Protein AF-A0A937PW93-F1 (afdb_monomer_lite)

Secondary structure (DSSP, 8-state):
--HHHHHHHHHHHHHHHHHHTT---EEEEE--SGGGEEE-TTT-SEEE---EEEEE-STTTHHHHHHHHHHHHHHHHHHHHT----TT-

Radius of gyration: 15.76 Å; chains: 1; bounding box: 35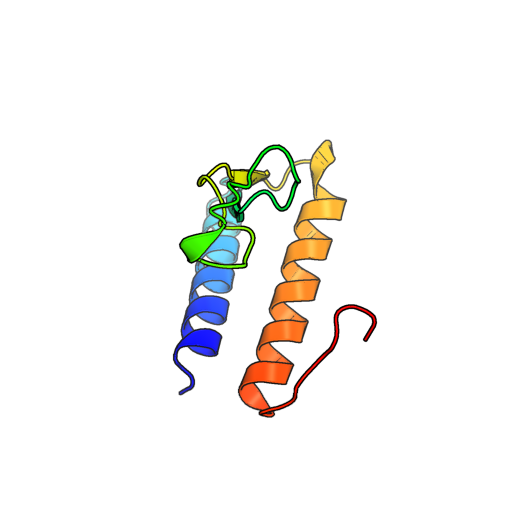×31×40 Å

Structure (mmCIF, N/CA/C/O backbone):
data_AF-A0A937PW93-F1
#
_entry.id   AF-A0A937PW93-F1
#
loop_
_atom_site.group_PDB
_atom_site.id
_atom_site.type_symbol
_atom_site.label_atom_id
_atom_site.label_alt_id
_atom_site.label_comp_id
_atom_site.label_asym_id
_atom_site.label_entity_id
_atom_site.label_seq_id
_atom_site.pdbx_PDB_ins_code
_atom_site.Cartn_x
_atom_site.Cartn_y
_atom_site.Cartn_z
_atom_site.occupancy
_atom_site.B_iso_or_equiv
_atom_site.auth_seq_id
_atom_site.auth_comp_id
_atom_site.auth_asym_id
_atom_site.auth_atom_id
_atom_site.pdbx_PDB_model_num
ATOM 1 N N . MET A 1 1 ? -9.719 -17.988 -7.810 1.00 57.03 1 MET A N 1
ATOM 2 C CA . MET A 1 1 ? -9.747 -16.582 -7.334 1.00 57.03 1 MET A CA 1
ATOM 3 C C . MET A 1 1 ? -8.492 -15.867 -7.804 1.00 57.03 1 MET A C 1
ATOM 5 O O . MET A 1 1 ? -7.410 -16.424 -7.654 1.00 57.03 1 MET A O 1
ATOM 9 N N . ASN A 1 2 ? -8.620 -14.651 -8.344 1.00 80.38 2 ASN A N 1
ATOM 10 C CA . ASN A 1 2 ? -7.470 -13.841 -8.742 1.00 80.38 2 ASN A CA 1
ATOM 11 C C . ASN A 1 2 ? -6.550 -13.584 -7.526 1.00 80.38 2 ASN A C 1
ATOM 13 O O . ASN A 1 2 ? -6.989 -13.073 -6.490 1.00 80.38 2 ASN A O 1
ATOM 17 N N . LYS A 1 3 ? -5.267 -13.956 -7.643 1.00 87.88 3 LYS A N 1
ATOM 18 C CA . LYS A 1 3 ? -4.262 -13.864 -6.567 1.00 87.88 3 LYS A CA 1
ATOM 19 C C . LYS A 1 3 ? -4.100 -12.431 -6.046 1.00 87.88 3 LYS A C 1
ATOM 21 O O . LYS A 1 3 ? -3.790 -12.234 -4.872 1.00 87.88 3 LYS A O 1
ATOM 26 N N . VAL A 1 4 ? -4.323 -11.429 -6.898 1.00 90.31 4 VAL A N 1
ATOM 27 C CA . VAL A 1 4 ? -4.253 -10.008 -6.530 1.00 90.31 4 VAL A CA 1
ATOM 28 C C . VAL A 1 4 ? -5.470 -9.597 -5.701 1.00 90.31 4 VAL A C 1
ATOM 30 O O . VAL A 1 4 ? -5.299 -9.027 -4.623 1.00 90.31 4 VAL A O 1
ATOM 33 N N . ALA A 1 5 ? -6.683 -9.957 -6.130 1.00 92.00 5 ALA A N 1
ATOM 34 C CA . ALA A 1 5 ? -7.911 -9.686 -5.378 1.00 92.00 5 ALA A CA 1
ATOM 35 C C . ALA A 1 5 ? -7.885 -10.333 -3.980 1.00 92.00 5 ALA A C 1
ATOM 37 O O . ALA A 1 5 ? -8.309 -9.718 -2.998 1.00 92.00 5 ALA A O 1
ATOM 38 N N . GLY A 1 6 ? -7.308 -11.537 -3.865 1.00 94.12 6 GLY A N 1
ATOM 39 C CA . GLY A 1 6 ? -7.060 -12.198 -2.580 1.00 94.12 6 GLY A CA 1
ATOM 40 C C . GLY A 1 6 ? -6.196 -11.358 -1.631 1.00 94.12 6 GLY A C 1
ATOM 41 O O . GLY A 1 6 ? -6.591 -11.115 -0.493 1.00 94.12 6 GLY A O 1
ATOM 42 N N . LYS A 1 7 ? -5.069 -10.818 -2.118 1.00 94.19 7 LYS A N 1
ATOM 43 C CA . LYS A 1 7 ? -4.183 -9.942 -1.324 1.00 94.19 7 LYS A CA 1
ATOM 44 C C . LYS A 1 7 ? -4.854 -8.635 -0.902 1.00 94.19 7 LYS A C 1
ATOM 46 O O . LYS A 1 7 ? -4.584 -8.125 0.189 1.00 94.19 7 LYS A O 1
ATOM 51 N N . ILE A 1 8 ? -5.727 -8.080 -1.748 1.00 94.19 8 ILE A N 1
ATOM 52 C CA . ILE A 1 8 ? -6.502 -6.880 -1.404 1.00 94.19 8 ILE A CA 1
ATOM 53 C C . ILE A 1 8 ? -7.456 -7.192 -0.244 1.00 94.19 8 ILE A C 1
ATOM 55 O O . ILE A 1 8 ? -7.466 -6.454 0.744 1.00 94.19 8 ILE A O 1
ATOM 59 N N . LYS A 1 9 ? -8.198 -8.308 -0.321 1.00 95.06 9 LYS A N 1
ATOM 60 C CA . LYS A 1 9 ? -9.096 -8.766 0.754 1.00 95.06 9 LYS A CA 1
ATOM 61 C C . LYS A 1 9 ? -8.335 -9.023 2.055 1.00 95.06 9 LYS A C 1
ATOM 63 O O . LYS A 1 9 ? -8.752 -8.540 3.101 1.00 95.06 9 LYS A O 1
ATOM 68 N N . GLU A 1 10 ? -7.195 -9.705 1.994 1.00 95.69 10 GLU A N 1
ATOM 69 C CA . GLU A 1 10 ? -6.346 -9.968 3.163 1.00 95.69 10 GLU A CA 1
ATOM 70 C C . GLU A 1 10 ? -5.865 -8.671 3.830 1.00 95.69 10 GLU A C 1
ATOM 72 O O . GLU A 1 10 ? -5.964 -8.509 5.049 1.00 95.69 10 GLU A O 1
ATOM 77 N N . THR A 1 11 ? -5.414 -7.702 3.029 1.00 95.12 11 THR A N 1
ATOM 78 C CA . THR A 1 11 ? -4.993 -6.390 3.539 1.00 95.12 11 THR A CA 1
ATOM 79 C C . THR A 1 11 ? -6.159 -5.661 4.215 1.00 95.12 11 THR A C 1
ATOM 81 O O . THR A 1 11 ? -5.987 -5.105 5.301 1.00 95.12 11 THR A O 1
ATOM 84 N N . ALA A 1 12 ? -7.354 -5.694 3.616 1.00 95.31 12 ALA A N 1
ATOM 85 C CA . ALA A 1 12 ? -8.556 -5.094 4.194 1.00 95.31 12 ALA A CA 1
ATOM 86 C C . ALA A 1 12 ? -8.952 -5.764 5.522 1.00 95.31 12 ALA A C 1
ATOM 88 O O . ALA A 1 12 ? -9.223 -5.070 6.506 1.00 95.31 12 ALA A O 1
ATOM 89 N N . SER A 1 13 ? -8.905 -7.098 5.583 1.00 96.38 13 SER A N 1
ATOM 90 C CA . SER A 1 13 ? -9.133 -7.864 6.811 1.00 96.38 13 SER A CA 1
ATOM 91 C C . SER A 1 13 ? -8.127 -7.488 7.898 1.00 96.38 13 SER A C 1
ATOM 93 O O . SER A 1 13 ? -8.530 -7.193 9.019 1.00 96.38 13 SER A O 1
ATOM 95 N N . SER A 1 14 ? -6.836 -7.385 7.565 1.00 96.25 14 SER A N 1
ATOM 96 C CA . SER A 1 14 ? -5.790 -6.956 8.506 1.00 96.25 14 SER A CA 1
ATOM 97 C C . SER A 1 14 ? -6.060 -5.560 9.079 1.00 96.25 14 SER A C 1
ATOM 99 O O . SER A 1 14 ? -5.942 -5.346 10.289 1.00 96.25 14 SER A O 1
ATOM 101 N N . VAL A 1 15 ? -6.478 -4.606 8.237 1.00 96.06 15 VAL A N 1
ATOM 102 C CA . VAL A 1 15 ? -6.866 -3.257 8.680 1.00 96.06 15 VAL A CA 1
ATOM 103 C C . VAL A 1 15 ? -8.058 -3.320 9.635 1.00 96.06 15 VAL A C 1
ATOM 105 O O . VAL A 1 15 ? -7.989 -2.742 10.720 1.00 96.06 15 VAL A O 1
ATOM 108 N N . ARG A 1 16 ? -9.118 -4.058 9.277 1.00 96.12 16 ARG A N 1
ATOM 109 C CA . ARG A 1 16 ? -10.311 -4.227 10.120 1.00 96.12 16 ARG A CA 1
ATOM 110 C C . ARG A 1 16 ? -9.961 -4.840 11.475 1.00 96.12 16 ARG A C 1
ATOM 112 O O . ARG A 1 16 ? -10.363 -4.300 12.503 1.00 96.12 16 ARG A O 1
ATOM 119 N N . THR A 1 17 ? -9.173 -5.913 11.491 1.00 97.62 17 THR A N 1
ATOM 120 C CA . THR A 1 17 ? -8.740 -6.577 12.726 1.00 97.62 17 THR A CA 1
ATOM 121 C C . THR A 1 17 ? -7.925 -5.637 13.613 1.00 97.62 17 THR A C 1
ATOM 123 O O . THR A 1 17 ? -8.146 -5.598 14.822 1.00 97.62 17 THR A O 1
ATOM 126 N N . LYS A 1 18 ? -7.017 -4.832 13.043 1.00 96.94 18 LYS A N 1
ATOM 127 C CA . LYS A 1 18 ? -6.251 -3.838 13.816 1.00 96.94 18 LYS A CA 1
ATOM 128 C C . LYS A 1 18 ? -7.154 -2.791 14.467 1.00 96.94 18 LYS A C 1
ATOM 130 O O . LYS A 1 18 ? -6.958 -2.492 15.645 1.00 96.94 18 LYS A O 1
ATOM 135 N N . ILE A 1 19 ? -8.156 -2.299 13.737 1.00 95.38 19 ILE A N 1
ATOM 136 C CA . ILE A 1 19 ? -9.145 -1.343 14.257 1.00 95.38 19 ILE A CA 1
ATOM 137 C C . ILE A 1 19 ? -9.962 -1.970 15.390 1.00 95.38 19 ILE A C 1
ATOM 139 O O . ILE A 1 19 ? -10.093 -1.364 16.449 1.00 95.38 19 ILE A O 1
ATOM 143 N N . GLN A 1 20 ? -10.460 -3.198 15.207 1.00 97.31 20 GLN A N 1
ATOM 144 C CA . GLN A 1 20 ? -11.220 -3.919 16.238 1.00 97.31 20 GLN A CA 1
ATOM 145 C C . GLN A 1 20 ? -10.400 -4.132 17.516 1.00 97.31 20 GLN A C 1
ATOM 147 O O . GLN A 1 20 ? -10.924 -4.010 18.618 1.00 97.31 20 GLN A O 1
ATOM 152 N N . ARG A 1 21 ? -9.090 -4.364 17.375 1.00 97.31 21 ARG A N 1
ATOM 153 C CA . ARG A 1 21 ? -8.137 -4.457 18.492 1.00 97.31 21 ARG A CA 1
ATOM 154 C C . ARG A 1 21 ? -7.737 -3.098 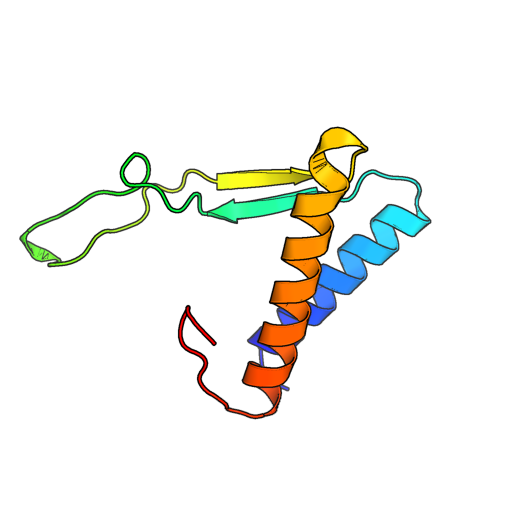19.083 1.00 97.31 21 ARG A C 1
ATOM 156 O O . ARG A 1 21 ? -6.826 -3.048 19.900 1.00 97.31 21 ARG A O 1
ATOM 163 N N . ARG A 1 22 ? -8.361 -1.992 18.656 1.00 95.19 22 ARG A N 1
ATOM 164 C CA . ARG A 1 22 ? -8.032 -0.605 19.052 1.00 95.19 22 ARG A CA 1
ATOM 165 C C . ARG A 1 22 ? -6.567 -0.220 18.802 1.00 95.19 22 ARG A C 1
ATOM 167 O O . ARG A 1 22 ? -6.030 0.690 19.427 1.00 95.19 22 ARG A O 1
ATOM 174 N N . THR A 1 23 ? -5.923 -0.886 17.846 1.00 96.00 23 THR A N 1
ATOM 175 C CA . THR A 1 23 ? -4.565 -0.562 17.395 1.00 96.00 23 THR A CA 1
ATOM 176 C C . THR A 1 23 ? -4.621 0.296 16.141 1.00 96.00 23 THR A C 1
ATOM 178 O O . THR A 1 23 ? -5.544 0.186 15.335 1.00 96.00 23 THR A O 1
ATOM 181 N N . LYS A 1 24 ? -3.616 1.152 15.946 1.00 93.81 24 LYS A N 1
ATOM 182 C CA . LYS A 1 24 ? -3.556 2.034 14.776 1.00 93.81 24 LYS A CA 1
ATOM 183 C C . LYS A 1 24 ? -3.187 1.208 13.534 1.00 93.81 24 LYS A C 1
ATOM 185 O O . LYS A 1 24 ? -2.065 0.695 13.473 1.00 93.81 24 LYS A O 1
ATOM 190 N N . PRO A 1 25 ? -4.081 1.046 12.539 1.00 96.50 25 PRO A N 1
ATOM 191 C CA . PRO A 1 25 ? -3.725 0.372 11.302 1.00 96.50 25 PRO A CA 1
ATOM 192 C C . PRO A 1 25 ? -2.729 1.216 10.505 1.00 96.50 25 PRO A C 1
ATOM 194 O O . PRO A 1 25 ? -2.817 2.445 10.451 1.00 96.50 25 PRO A O 1
ATOM 197 N N . THR A 1 26 ? -1.800 0.522 9.854 1.00 95.50 26 THR A N 1
ATOM 198 C CA . THR A 1 26 ? -0.683 1.116 9.122 1.00 95.50 26 THR A CA 1
ATOM 199 C C . THR A 1 26 ? -0.479 0.362 7.818 1.00 95.50 26 THR A C 1
ATOM 201 O O . THR A 1 26 ? -0.442 -0.869 7.820 1.00 95.50 26 THR A O 1
ATOM 204 N N . LEU A 1 27 ? -0.320 1.104 6.725 1.00 94.25 27 LEU A N 1
ATOM 205 C CA . LEU A 1 27 ? -0.064 0.594 5.382 1.00 94.25 27 LEU A CA 1
ATOM 206 C C . LEU A 1 27 ? 1.218 1.223 4.825 1.00 94.25 27 LEU A C 1
ATOM 208 O O . LEU A 1 27 ? 1.507 2.388 5.095 1.00 94.25 27 LEU A O 1
ATOM 212 N N . SER A 1 28 ? 1.993 0.471 4.044 1.00 93.38 28 SER A N 1
ATOM 213 C CA . SER A 1 28 ? 3.262 0.936 3.470 1.00 93.38 28 SER A CA 1
ATOM 214 C C . SER A 1 28 ? 3.265 0.751 1.958 1.00 93.38 28 SER A C 1
ATOM 216 O O . SER A 1 28 ? 3.006 -0.343 1.462 1.00 93.38 28 SER A O 1
ATOM 218 N N . PHE A 1 29 ? 3.577 1.821 1.229 1.00 90.38 29 PHE A N 1
ATOM 219 C CA . PHE A 1 29 ? 3.543 1.853 -0.234 1.00 90.38 29 PHE A CA 1
ATOM 220 C C . PHE A 1 29 ? 4.870 2.354 -0.792 1.00 90.38 29 PHE A C 1
ATOM 222 O O . PHE A 1 29 ? 5.507 3.188 -0.150 1.00 90.38 29 PHE A O 1
ATOM 229 N N . PRO A 1 30 ? 5.303 1.918 -1.985 1.00 92.44 30 PRO A N 1
ATOM 230 C CA . PRO A 1 30 ? 6.483 2.492 -2.620 1.00 92.44 30 PRO A CA 1
ATOM 231 C C . PRO A 1 30 ? 6.297 3.999 -2.838 1.00 92.44 30 PRO A C 1
ATOM 233 O O . PRO A 1 30 ? 5.276 4.445 -3.366 1.00 92.44 30 PRO A O 1
ATOM 236 N N . LEU A 1 31 ? 7.291 4.793 -2.441 1.00 93.94 31 LEU A N 1
ATOM 237 C CA . LEU A 1 31 ? 7.287 6.229 -2.698 1.00 93.94 31 LEU A CA 1
ATOM 238 C C . LEU A 1 31 ? 7.534 6.462 -4.193 1.00 93.94 31 LEU A C 1
ATOM 240 O O . LEU A 1 31 ? 8.626 6.193 -4.688 1.00 93.94 31 LEU A O 1
ATOM 244 N N . ARG A 1 32 ? 6.536 6.965 -4.920 1.00 90.69 32 ARG A N 1
ATOM 245 C CA . ARG A 1 32 ? 6.665 7.275 -6.351 1.00 90.69 32 ARG A CA 1
ATOM 246 C C . ARG A 1 32 ? 7.149 8.712 -6.545 1.00 90.69 32 ARG A C 1
ATOM 248 O O . ARG A 1 32 ? 6.351 9.612 -6.769 1.00 90.69 32 ARG A O 1
ATOM 255 N N . SER A 1 33 ? 8.457 8.917 -6.419 1.00 94.12 33 SER A N 1
ATOM 256 C CA . SER A 1 33 ? 9.126 10.202 -6.653 1.00 94.12 33 SER A CA 1
ATOM 257 C C . SER A 1 33 ? 10.422 10.008 -7.441 1.00 94.12 33 SER A C 1
ATOM 259 O O . SER A 1 33 ? 11.049 8.950 -7.348 1.00 94.12 33 SER A O 1
ATOM 261 N N . LEU A 1 34 ? 10.873 11.047 -8.156 1.00 94.00 34 LEU A N 1
ATOM 262 C CA . LEU A 1 34 ? 12.167 11.026 -8.859 1.00 94.00 34 LEU A CA 1
ATOM 263 C C . LEU A 1 34 ? 13.349 10.795 -7.893 1.00 94.00 34 LEU A C 1
ATOM 265 O O . LEU A 1 34 ? 14.327 10.126 -8.218 1.00 94.00 34 LEU A O 1
ATOM 269 N N . SER A 1 35 ? 13.215 11.242 -6.642 1.00 94.62 35 SER A N 1
ATOM 270 C CA . SER A 1 35 ? 14.185 10.987 -5.568 1.00 94.62 35 SER A CA 1
ATOM 271 C C . SER A 1 35 ? 14.235 9.527 -5.076 1.00 94.62 35 SER A C 1
ATOM 273 O O . SER A 1 35 ? 15.107 9.176 -4.270 1.00 94.62 35 SER A O 1
ATOM 275 N N . ASN A 1 36 ? 13.320 8.665 -5.538 1.00 96.06 36 ASN A N 1
ATOM 276 C CA . ASN A 1 36 ? 13.257 7.235 -5.230 1.00 96.06 36 ASN A CA 1
ATOM 277 C C . ASN A 1 36 ? 13.363 6.344 -6.478 1.00 96.06 36 ASN A C 1
ATOM 279 O O . ASN A 1 36 ? 12.923 5.198 -6.456 1.00 96.06 36 ASN A O 1
ATOM 283 N N . VAL A 1 37 ? 13.954 6.834 -7.565 1.00 96.44 37 VAL A N 1
ATOM 284 C CA . VAL A 1 37 ? 14.225 6.007 -8.747 1.00 96.44 37 VAL A CA 1
ATOM 285 C C . VAL A 1 37 ? 15.701 6.020 -9.120 1.00 96.44 37 VAL A C 1
ATOM 287 O O . VAL A 1 37 ? 16.445 6.948 -8.789 1.00 96.44 37 VAL A O 1
ATOM 290 N N . LYS A 1 38 ? 16.143 4.944 -9.767 1.00 94.75 38 LYS A N 1
ATOM 291 C CA . LYS A 1 38 ? 17.438 4.803 -10.426 1.00 94.75 38 LYS A CA 1
ATOM 292 C C . LYS A 1 38 ? 17.176 4.573 -11.909 1.00 94.75 38 LYS A C 1
ATOM 294 O O . LYS A 1 38 ? 16.422 3.673 -12.266 1.00 94.75 38 LYS A O 1
ATOM 299 N N . TYR A 1 39 ? 17.829 5.359 -12.753 1.00 94.62 39 TYR A N 1
ATOM 300 C CA . TYR A 1 39 ? 17.880 5.099 -14.183 1.00 94.62 39 TYR A CA 1
ATOM 301 C C . TYR A 1 39 ? 19.154 4.319 -14.510 1.00 94.62 39 TYR A C 1
ATOM 303 O O . TYR A 1 39 ? 20.230 4.633 -13.998 1.00 94.62 39 TYR A O 1
ATOM 311 N N . ARG A 1 40 ? 19.032 3.281 -15.339 1.00 94.31 40 ARG A N 1
ATOM 312 C CA . ARG A 1 40 ? 20.176 2.592 -15.946 1.00 94.31 40 ARG A CA 1
ATOM 313 C C . ARG A 1 40 ? 19.959 2.619 -17.458 1.00 94.31 40 ARG A C 1
ATOM 315 O O . ARG A 1 40 ? 19.000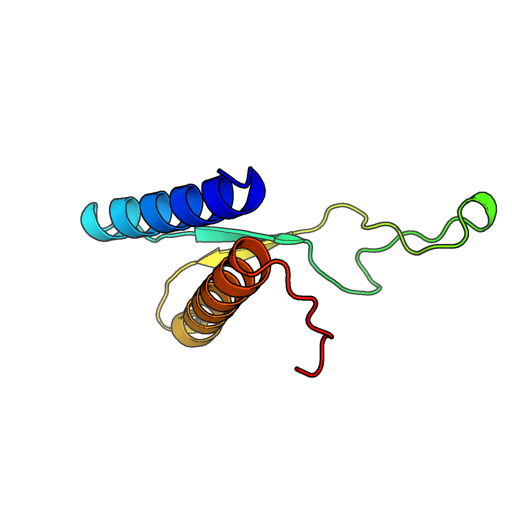 1.982 -17.890 1.00 94.31 40 ARG A O 1
ATOM 322 N N . PRO A 1 41 ? 20.828 3.268 -18.255 1.00 94.38 41 PRO A N 1
ATOM 323 C CA . PRO A 1 41 ? 20.641 3.362 -19.705 1.00 94.38 41 PRO A CA 1
ATOM 324 C C . PRO A 1 41 ? 20.415 2.002 -20.372 1.00 94.38 41 PRO A C 1
ATOM 326 O O . PRO A 1 41 ? 19.487 1.850 -21.152 1.00 94.38 41 PRO A O 1
ATOM 329 N N . LYS A 1 42 ? 21.162 0.970 -19.951 1.00 95.31 42 LYS A N 1
ATOM 330 C CA . LYS A 1 42 ? 20.999 -0.411 -20.440 1.00 95.31 42 LYS A CA 1
ATOM 331 C C . LYS A 1 42 ? 19.608 -1.018 -20.193 1.00 95.31 42 LYS A C 1
ATOM 333 O O . LYS A 1 42 ? 19.222 -1.924 -20.913 1.00 95.31 42 LYS A O 1
ATOM 338 N N . LYS A 1 43 ? 18.885 -0.578 -19.153 1.00 92.12 43 LYS A N 1
ATOM 339 C CA . LYS A 1 43 ? 17.527 -1.063 -18.844 1.00 92.12 43 LYS A CA 1
ATOM 340 C C . LYS A 1 43 ? 16.439 -0.251 -19.556 1.00 92.12 43 LYS A C 1
ATOM 342 O O . LYS A 1 43 ? 15.360 -0.779 -19.767 1.00 92.12 43 LYS A O 1
ATOM 347 N N . GLY A 1 44 ? 16.686 1.026 -19.858 1.00 93.38 44 GLY A N 1
ATOM 348 C CA . GLY A 1 44 ? 15.728 1.894 -20.553 1.00 93.38 44 GLY A CA 1
ATOM 349 C C . GLY A 1 44 ? 14.524 2.382 -19.729 1.00 93.38 44 GLY A C 1
ATOM 350 O O . GLY A 1 44 ? 13.665 3.060 -20.277 1.00 93.38 44 GLY A O 1
ATOM 351 N N . PHE A 1 45 ? 14.440 2.101 -18.420 1.00 92.25 45 PHE A N 1
ATOM 352 C CA . PHE A 1 45 ? 13.339 2.577 -17.565 1.00 92.25 45 PHE A CA 1
ATOM 353 C C . PHE A 1 45 ? 13.783 2.986 -16.151 1.00 92.25 45 PHE A C 1
ATOM 355 O O . PHE A 1 45 ? 14.886 2.669 -15.692 1.00 92.25 45 PHE A O 1
ATOM 362 N N . LEU A 1 46 ? 12.905 3.719 -15.454 1.00 94.44 46 LEU A N 1
ATOM 363 C CA . LEU A 1 46 ? 13.088 4.144 -14.064 1.00 94.44 46 LEU A CA 1
ATOM 364 C C . LEU A 1 46 ? 12.722 3.013 -13.094 1.00 94.44 46 LEU A C 1
ATOM 366 O O . LEU A 1 46 ? 11.563 2.619 -12.987 1.00 94.44 46 LEU A O 1
ATOM 370 N N . GLU A 1 47 ? 13.706 2.525 -12.344 1.00 94.38 47 GLU A N 1
ATOM 371 C CA . GLU A 1 47 ? 13.534 1.475 -11.337 1.00 94.38 47 GLU A CA 1
ATOM 372 C C . GLU A 1 47 ? 13.435 2.084 -9.934 1.00 94.38 47 GLU A C 1
ATOM 374 O O . GLU A 1 47 ? 14.245 2.937 -9.566 1.00 94.38 47 GLU A O 1
ATOM 379 N N . LEU A 1 48 ? 12.466 1.654 -9.121 1.00 95.00 48 LEU A N 1
ATOM 380 C CA . LEU A 1 48 ? 12.318 2.148 -7.748 1.00 95.00 48 LEU A CA 1
ATOM 381 C C . LEU A 1 48 ? 13.498 1.707 -6.862 1.00 95.00 48 LEU A C 1
ATOM 383 O O . LEU A 1 48 ? 13.845 0.533 -6.813 1.00 95.00 48 LEU A O 1
ATOM 387 N N . LYS A 1 49 ? 14.065 2.643 -6.090 1.00 92.81 49 LYS A N 1
ATOM 388 C CA . LYS A 1 49 ? 15.184 2.416 -5.149 1.00 92.81 49 LYS A CA 1
ATOM 389 C C . LYS A 1 49 ? 14.763 1.771 -3.819 1.00 92.81 49 LYS A C 1
ATOM 391 O O . LYS A 1 49 ? 15.618 1.474 -2.995 1.00 92.81 49 LYS A O 1
ATOM 396 N N . GLY A 1 50 ? 13.462 1.584 -3.589 1.00 93.81 50 GLY A N 1
ATOM 397 C CA . GLY A 1 50 ? 12.929 0.876 -2.419 1.00 93.81 50 GLY A CA 1
ATOM 398 C C . GLY A 1 50 ? 12.411 1.751 -1.273 1.00 93.81 50 GLY A C 1
ATOM 399 O O . GLY A 1 50 ? 11.834 1.201 -0.336 1.00 93.81 50 GLY A O 1
ATOM 400 N N . LYS A 1 51 ? 12.517 3.092 -1.333 1.00 95.44 51 LYS A N 1
ATOM 401 C CA . LYS A 1 51 ? 11.892 3.950 -0.306 1.00 95.44 51 LYS A CA 1
ATOM 402 C C . LYS A 1 51 ? 10.379 3.741 -0.308 1.00 95.44 51 LYS A C 1
ATOM 404 O O . LYS A 1 51 ? 9.747 3.666 -1.367 1.00 95.44 51 LYS A O 1
ATOM 409 N N . LYS A 1 52 ? 9.795 3.690 0.886 1.00 95.81 52 LYS A N 1
ATOM 410 C CA . LYS A 1 52 ? 8.356 3.528 1.088 1.00 95.81 52 LYS A CA 1
ATOM 411 C C . LYS A 1 52 ? 7.789 4.713 1.861 1.00 95.81 52 LYS A C 1
ATOM 413 O O . LYS A 1 52 ? 8.475 5.332 2.667 1.00 95.81 52 LYS A O 1
ATOM 418 N N . LYS A 1 53 ? 6.524 5.027 1.606 1.00 93.56 53 LYS A N 1
ATOM 419 C CA . LYS A 1 53 ? 5.719 5.962 2.383 1.00 93.56 53 LYS A CA 1
ATOM 420 C C . LYS A 1 53 ? 4.741 5.155 3.226 1.00 93.56 53 LYS A C 1
ATOM 422 O O . LYS A 1 53 ? 3.960 4.364 2.697 1.00 93.56 53 LYS A O 1
ATOM 427 N N . THR A 1 54 ? 4.783 5.386 4.528 1.00 94.62 54 THR A N 1
ATOM 428 C CA . THR A 1 54 ? 3.880 4.758 5.488 1.00 94.62 54 THR A CA 1
ATOM 429 C C . THR A 1 54 ? 2.681 5.668 5.743 1.00 94.62 54 THR A C 1
ATOM 431 O O . THR A 1 54 ? 2.841 6.878 5.899 1.00 94.62 54 THR A O 1
ATOM 434 N N . ARG A 1 55 ? 1.478 5.091 5.754 1.00 94.19 55 ARG A N 1
ATOM 435 C CA . ARG A 1 55 ? 0.214 5.755 6.083 1.00 94.19 55 ARG A CA 1
ATOM 436 C C . ARG A 1 55 ? -0.412 5.041 7.271 1.00 94.19 55 ARG A C 1
ATOM 438 O O . ARG A 1 55 ? -0.808 3.884 7.157 1.00 94.19 55 ARG A O 1
ATOM 445 N N . THR A 1 56 ? -0.502 5.742 8.387 1.00 96.06 56 THR A N 1
ATOM 446 C CA . THR A 1 56 ? -1.168 5.272 9.607 1.00 96.06 56 THR A CA 1
ATOM 447 C C . THR A 1 56 ? -2.521 5.959 9.714 1.00 96.06 56 THR A C 1
ATOM 449 O O . THR A 1 56 ? -2.639 7.102 9.284 1.00 96.06 56 THR A O 1
ATOM 452 N N . LEU A 1 57 ? -3.542 5.308 10.265 1.00 95.38 57 LEU A N 1
ATOM 453 C CA . LEU A 1 57 ? -4.819 5.964 10.554 1.00 95.38 57 LEU A CA 1
ATOM 454 C C . LEU A 1 57 ? -4.686 6.825 11.820 1.00 95.38 57 LEU A C 1
ATOM 456 O O . LEU A 1 57 ? -4.745 6.319 12.940 1.00 95.38 57 LEU A O 1
ATOM 460 N N . THR A 1 58 ? -4.463 8.125 11.633 1.00 94.88 58 THR A N 1
ATOM 461 C CA . THR A 1 58 ? -4.467 9.151 12.687 1.00 94.88 58 THR A CA 1
ATOM 462 C C . THR A 1 58 ? -5.269 10.364 12.216 1.00 94.88 58 THR A C 1
ATOM 464 O O . THR A 1 58 ? -5.605 10.460 11.035 1.00 94.88 58 THR A O 1
ATOM 467 N N . VAL A 1 59 ? -5.561 11.304 13.119 1.00 95.00 59 VAL A N 1
ATOM 468 C CA . VAL A 1 59 ? -6.339 12.518 12.806 1.00 95.00 59 VAL A CA 1
ATOM 469 C C . VAL A 1 59 ? -5.731 13.296 11.631 1.00 95.00 59 VAL A C 1
ATOM 471 O O . VAL A 1 59 ? -6.442 13.660 10.701 1.00 95.00 59 VAL A O 1
ATOM 474 N N . ALA A 1 60 ? -4.407 13.469 11.605 1.00 94.69 60 ALA A N 1
ATOM 475 C CA . ALA A 1 60 ? -3.724 14.227 10.553 1.00 94.69 60 ALA A CA 1
ATOM 476 C C . ALA A 1 60 ? -3.697 13.514 9.185 1.00 94.69 60 ALA A C 1
ATOM 478 O O . ALA A 1 60 ? -3.602 14.156 8.142 1.00 94.69 60 ALA A O 1
ATOM 479 N N . THR A 1 61 ? -3.762 12.181 9.164 1.00 94.25 61 THR A N 1
ATOM 480 C CA . THR A 1 61 ? -3.590 11.370 7.945 1.00 94.25 61 THR A CA 1
ATOM 481 C C . THR A 1 61 ? -4.871 10.673 7.491 1.00 94.25 61 THR A C 1
ATOM 483 O O . THR A 1 61 ? -4.846 10.001 6.455 1.00 94.25 61 THR A O 1
ATOM 486 N N . VAL A 1 62 ? -5.993 10.860 8.201 1.00 95.25 62 VAL A N 1
ATOM 487 C CA . VAL A 1 62 ? -7.280 10.185 7.955 1.00 95.25 62 VAL A CA 1
ATOM 488 C C . VAL A 1 62 ? -7.738 10.308 6.503 1.00 95.25 62 VAL A C 1
ATOM 490 O O . VAL A 1 62 ? -8.061 9.300 5.877 1.00 95.25 62 VAL A O 1
ATOM 493 N N . LYS A 1 63 ? -7.649 11.510 5.916 1.00 95.88 63 LYS A N 1
ATOM 494 C CA . LYS A 1 63 ? -8.023 11.764 4.516 1.00 95.88 63 LYS A CA 1
ATOM 495 C C . LYS A 1 63 ? -7.202 10.905 3.558 1.00 95.88 63 LYS A C 1
ATOM 497 O O . LYS A 1 63 ? -7.749 10.195 2.721 1.00 95.88 63 LYS A O 1
ATOM 502 N N . THR A 1 64 ? -5.879 10.931 3.705 1.00 94.44 64 THR A N 1
ATOM 503 C CA . THR A 1 64 ? -4.977 10.164 2.835 1.00 94.44 64 THR A CA 1
ATOM 504 C C . THR A 1 64 ? -5.106 8.656 3.044 1.00 94.44 64 THR A C 1
ATOM 506 O O . THR A 1 64 ? -4.961 7.889 2.095 1.00 94.44 64 THR A O 1
ATOM 509 N N . PHE A 1 65 ? -5.409 8.212 4.264 1.00 94.88 65 PHE A N 1
ATOM 510 C CA . PHE A 1 65 ? -5.648 6.804 4.560 1.00 94.88 65 PHE A CA 1
ATOM 511 C C . PHE A 1 65 ? -6.947 6.318 3.901 1.00 94.88 65 PHE A C 1
ATOM 513 O O . PHE A 1 65 ? -6.939 5.304 3.206 1.00 94.88 65 PHE A O 1
ATOM 520 N N . ALA A 1 66 ? -8.033 7.085 4.024 1.00 9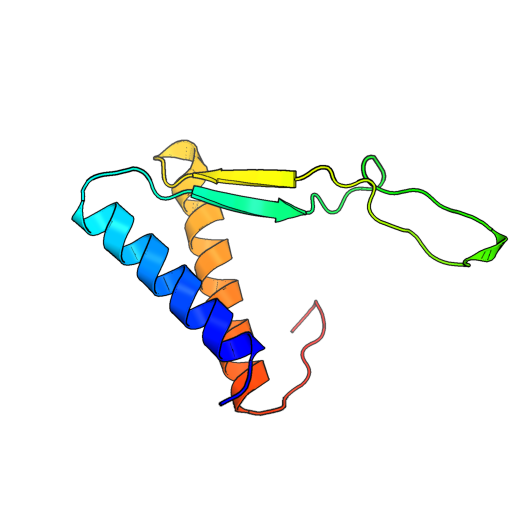5.12 66 ALA A N 1
ATOM 521 C CA . ALA A 1 66 ? -9.311 6.788 3.379 1.00 95.12 66 ALA A CA 1
ATOM 522 C C . ALA A 1 66 ? -9.194 6.768 1.846 1.00 95.12 66 ALA A C 1
ATOM 524 O O . ALA A 1 66 ? -9.681 5.842 1.200 1.00 95.12 66 ALA A O 1
ATOM 525 N N . GLN A 1 67 ? -8.472 7.728 1.258 1.00 93.94 67 GLN A N 1
ATOM 526 C CA . GLN A 1 67 ? -8.183 7.743 -0.183 1.00 93.94 67 GLN A CA 1
ATOM 527 C C . GLN A 1 67 ? -7.459 6.471 -0.644 1.00 93.94 67 GLN A C 1
ATOM 529 O O . GLN A 1 67 ? -7.774 5.929 -1.701 1.00 93.94 67 GLN A O 1
ATOM 534 N N . THR A 1 68 ? -6.510 5.969 0.151 1.00 93.12 68 THR A N 1
ATOM 535 C CA . THR A 1 68 ? -5.825 4.705 -0.141 1.00 93.12 68 THR A CA 1
ATOM 536 C C . THR A 1 68 ? -6.794 3.526 -0.149 1.00 93.12 68 THR A C 1
ATOM 538 O O . THR A 1 68 ? -6.740 2.715 -1.069 1.00 93.12 68 THR A O 1
ATOM 541 N N . LEU A 1 69 ? -7.690 3.432 0.836 1.00 94.12 69 LEU A N 1
ATOM 542 C CA . LEU A 1 69 ? -8.683 2.357 0.878 1.00 94.12 69 LEU A CA 1
ATOM 543 C C . LEU A 1 69 ? -9.660 2.432 -0.300 1.00 94.12 69 LEU A C 1
ATOM 545 O O . LEU A 1 69 ? -9.965 1.402 -0.897 1.00 94.12 69 LEU A O 1
ATOM 549 N N . ARG A 1 70 ? -10.089 3.640 -0.687 1.00 94.00 70 ARG A N 1
ATOM 550 C CA . ARG A 1 70 ? -10.952 3.846 -1.860 1.00 94.00 70 ARG A CA 1
ATOM 551 C C . ARG A 1 70 ? -10.288 3.345 -3.144 1.00 94.00 70 ARG A C 1
ATOM 553 O O . ARG A 1 70 ? -10.897 2.575 -3.877 1.00 94.00 70 ARG A O 1
ATOM 560 N N . MET A 1 71 ? -9.019 3.697 -3.356 1.00 91.56 71 MET A N 1
ATOM 561 C CA . MET A 1 71 ? -8.227 3.193 -4.486 1.00 91.56 71 MET A CA 1
ATOM 562 C C . MET A 1 71 ? -8.099 1.668 -4.478 1.00 91.56 71 MET A C 1
ATOM 564 O O . MET A 1 71 ? -8.219 1.042 -5.523 1.00 91.56 71 MET A O 1
ATOM 568 N N . MET A 1 72 ? -7.889 1.048 -3.312 1.00 92.44 72 MET A N 1
ATOM 569 C CA . MET A 1 72 ? -7.844 -0.416 -3.209 1.00 92.44 72 MET A CA 1
ATOM 570 C C . MET A 1 72 ? -9.190 -1.069 -3.536 1.00 92.44 72 MET A C 1
ATOM 572 O O . MET A 1 72 ? -9.211 -2.130 -4.152 1.00 92.44 72 MET A O 1
ATOM 576 N N . SER A 1 73 ? -10.301 -0.440 -3.144 1.00 93.81 73 SER A N 1
ATOM 577 C CA . SER A 1 73 ? -11.644 -0.910 -3.486 1.00 93.81 73 SER A CA 1
ATOM 578 C C . SER A 1 73 ? -11.888 -0.860 -4.993 1.00 93.81 73 SER A C 1
ATOM 580 O O . SER A 1 73 ? -12.386 -1.829 -5.550 1.00 93.81 73 SER A O 1
ATOM 582 N N . GLN A 1 74 ? -11.494 0.229 -5.660 1.00 93.25 74 GLN A N 1
ATOM 583 C CA . GLN A 1 74 ? -11.602 0.345 -7.119 1.00 93.25 74 GLN A CA 1
ATOM 584 C C . GLN A 1 74 ? -10.690 -0.657 -7.832 1.00 93.25 74 GLN A C 1
ATOM 586 O O . GLN A 1 74 ? -11.147 -1.382 -8.705 1.00 93.25 74 GLN A O 1
ATOM 591 N N . ALA A 1 75 ? -9.439 -0.796 -7.383 1.00 92.19 75 ALA A N 1
ATOM 592 C CA . ALA A 1 75 ? -8.511 -1.788 -7.923 1.00 92.19 75 ALA A CA 1
ATOM 593 C C . ALA A 1 75 ? -9.025 -3.228 -7.778 1.00 92.19 75 ALA A C 1
ATOM 595 O O . ALA A 1 75 ? -8.715 -4.070 -8.610 1.00 92.19 75 ALA A O 1
ATOM 596 N N . LYS A 1 76 ? -9.800 -3.530 -6.729 1.00 94.19 76 LYS A N 1
ATOM 597 C CA . LYS A 1 76 ? -10.431 -4.843 -6.572 1.00 94.19 76 LYS A CA 1
ATOM 598 C C . LYS A 1 76 ? -11.467 -5.104 -7.664 1.00 94.19 76 LYS A C 1
ATOM 600 O O . LYS A 1 76 ? -11.440 -6.201 -8.202 1.00 94.19 76 LYS A O 1
ATOM 605 N N . MET A 1 77 ? -12.338 -4.131 -7.950 1.00 92.69 77 MET A N 1
ATOM 606 C CA . MET A 1 77 ? -13.385 -4.268 -8.974 1.00 92.69 77 MET A CA 1
ATOM 607 C C . MET A 1 77 ? -12.749 -4.509 -10.342 1.00 92.69 77 MET A C 1
ATOM 609 O O . MET A 1 77 ? -12.961 -5.560 -10.921 1.00 92.69 77 MET A O 1
ATOM 613 N N . LEU A 1 78 ? -11.801 -3.656 -10.746 1.00 92.81 78 LEU A N 1
ATOM 614 C CA . LEU A 1 78 ? -11.072 -3.803 -12.016 1.00 92.81 78 LEU A CA 1
ATOM 615 C C . LEU A 1 78 ? -10.420 -5.181 -12.197 1.00 92.81 78 LEU A C 1
ATOM 617 O O . LEU A 1 78 ? -10.430 -5.752 -13.276 1.00 92.81 78 LEU A O 1
ATOM 621 N N . VAL A 1 79 ? -9.840 -5.727 -11.126 1.00 92.62 79 VAL A N 1
ATOM 622 C CA . VAL A 1 79 ? -9.170 -7.037 -11.143 1.00 92.62 79 VAL A CA 1
ATOM 623 C C . VAL A 1 79 ? -10.164 -8.206 -11.172 1.00 92.62 79 VAL A C 1
ATOM 625 O O . VAL A 1 79 ? -9.796 -9.303 -11.597 1.00 92.62 79 VAL A O 1
ATOM 628 N N . GLU A 1 80 ? -11.374 -8.015 -10.645 1.00 92.19 80 GLU A N 1
ATOM 629 C CA . GLU A 1 80 ? -12.453 -9.009 -10.678 1.00 92.19 80 GLU A CA 1
ATOM 630 C C . GLU A 1 80 ? -13.198 -8.979 -12.023 1.00 92.19 80 GLU A C 1
ATOM 632 O O . GLU A 1 80 ? -13.541 -10.050 -12.517 1.00 92.19 80 GLU A O 1
ATOM 637 N N . ASP A 1 81 ? -13.345 -7.797 -12.626 1.00 93.06 81 ASP A N 1
ATOM 638 C CA . ASP A 1 81 ? -14.050 -7.559 -13.895 1.00 93.06 81 ASP A CA 1
ATOM 639 C C . ASP A 1 81 ? -13.130 -7.663 -15.135 1.00 93.06 81 ASP A C 1
ATOM 641 O O . ASP 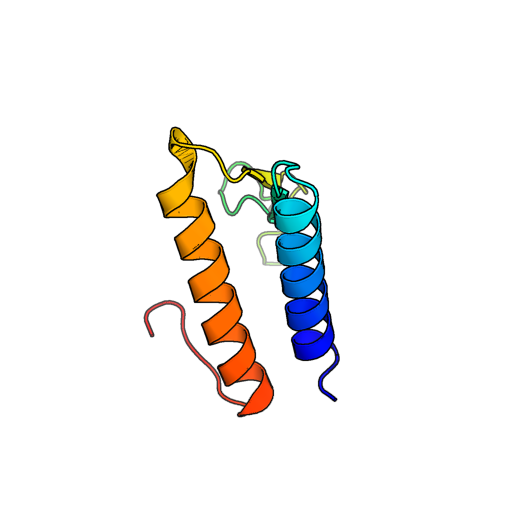A 1 81 ? -13.593 -7.541 -16.263 1.00 93.06 81 ASP A O 1
ATOM 6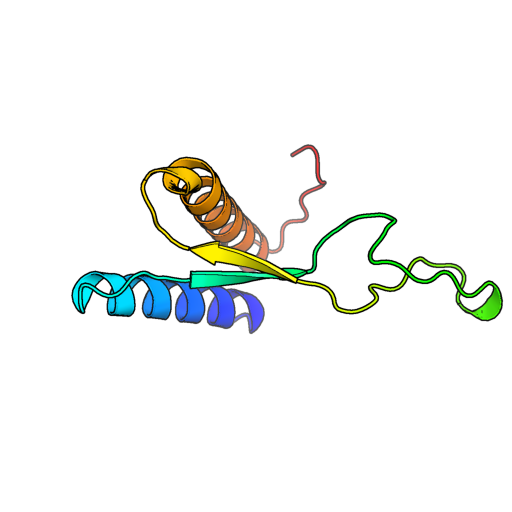45 N N . ASP A 1 82 ? -11.830 -7.913 -14.929 1.00 90.50 82 ASP A N 1
ATOM 646 C CA . ASP A 1 82 ? -10.776 -7.964 -15.963 1.00 90.50 82 ASP A CA 1
ATOM 647 C C . ASP A 1 82 ? -10.674 -6.680 -16.814 1.00 90.50 82 ASP A C 1
ATOM 649 O O . ASP A 1 82 ? -10.352 -6.697 -18.002 1.00 90.50 82 ASP A O 1
ATOM 653 N N . GLU A 1 83 ? -10.924 -5.534 -16.175 1.00 90.56 83 GLU A N 1
ATOM 654 C CA . GLU A 1 83 ? -10.879 -4.213 -16.796 1.00 90.56 83 GLU A CA 1
ATOM 655 C C . GLU A 1 83 ? -9.541 -3.493 -16.576 1.00 90.56 83 GLU A C 1
ATOM 657 O O . GLU A 1 83 ? -8.857 -3.627 -15.553 1.00 90.56 83 GLU A O 1
ATOM 662 N N . ILE A 1 84 ? -9.185 -2.646 -17.545 1.00 88.44 84 ILE A N 1
ATOM 663 C CA . ILE A 1 84 ? -7.998 -1.792 -17.494 1.00 88.44 84 ILE A CA 1
ATOM 664 C C . ILE A 1 84 ? -8.432 -0.354 -17.217 1.00 88.44 84 ILE A C 1
ATOM 666 O O . ILE A 1 84 ? -9.278 0.193 -17.911 1.00 88.44 84 ILE A O 1
ATOM 670 N N . MET A 1 85 ? -7.783 0.280 -16.239 1.00 87.50 85 MET A N 1
ATOM 671 C CA . MET A 1 85 ? -7.989 1.687 -15.893 1.00 87.50 85 MET A CA 1
ATOM 672 C C . MET A 1 85 ? -6.688 2.468 -16.074 1.00 87.50 85 MET A C 1
ATOM 674 O O . MET A 1 85 ? -5.623 2.066 -15.582 1.00 87.50 85 MET A O 1
ATOM 678 N N . THR A 1 86 ? -6.758 3.608 -16.760 1.00 89.06 86 THR A N 1
ATOM 679 C CA . THR A 1 86 ? -5.636 4.549 -16.819 1.00 89.06 86 THR A CA 1
ATOM 680 C C . THR A 1 86 ? -5.587 5.421 -15.565 1.00 89.06 86 THR A C 1
ATOM 682 O O . THR A 1 86 ? -6.506 5.475 -14.768 1.00 89.06 86 THR A O 1
ATOM 685 N N . LYS A 1 87 ? -4.503 6.173 -15.356 1.00 82.00 87 LYS A N 1
ATOM 686 C CA . LYS A 1 87 ? -4.361 7.015 -14.148 1.00 82.00 87 LYS A CA 1
ATOM 687 C C . LYS A 1 87 ? -5.399 8.145 -14.026 1.00 82.00 87 LYS A C 1
ATOM 689 O O . LYS A 1 87 ? -5.419 8.796 -12.983 1.00 82.00 87 LYS A O 1
ATOM 694 N N . ARG A 1 88 ? -6.100 8.480 -15.115 1.00 84.00 88 ARG A N 1
ATOM 695 C CA . ARG A 1 88 ? -7.068 9.589 -15.181 1.00 84.00 88 ARG A CA 1
ATOM 696 C C . ARG A 1 88 ? -8.510 9.128 -14.980 1.00 84.00 88 ARG A C 1
ATOM 698 O O . ARG A 1 88 ? -9.338 9.966 -14.639 1.00 84.00 88 ARG A O 1
ATOM 705 N N . GLU A 1 89 ? -8.763 7.851 -15.216 1.00 74.00 89 GLU A N 1
ATOM 706 C CA . GLU A 1 89 ? -10.033 7.164 -14.971 1.00 74.00 89 GLU A CA 1
ATOM 707 C C . GLU A 1 89 ? -10.076 6.658 -13.521 1.00 74.00 89 GLU A C 1
ATOM 709 O O . GLU A 1 89 ? -11.188 6.590 -12.952 1.00 74.00 89 GLU A O 1
#

pLDDT: mean 92.93, std 5.25, range [57.03, 97.62]

Sequence (89 aa):
MNKVAGKIKETASSVRTKIQRRTKPTLSFPLRSLSNVKYRPKKGFLELKGKKKTRTLTVATVKTFAQTLRMMSQAKMLVEDDEIMTKRE

Foldseek 3Di:
DQPLLVVLVVLVVQCVVCVVVVHWDKDKAQDPDPVQWDDDVVVVDTDGNDDIDMQTCDPVRVVVVVVVNVVSVVVSVCSVVVHDDDPVD